Protein AF-A0A529NCW1-F1 (afdb_monomer_lite)

Foldseek 3Di:
DVVVVVVVVVVVVCVCVVDPDPDDPDAAEEEEEDEPVCVVVLVVVCVVCVVRYHYDYFYQQQVRQVVSLVCLLVVRHQAYEYPDNCLCVCVVPVHRRHHDPCRCVSCVVNVHHYD

Structure (mmCIF, N/CA/C/O backbone):
data_AF-A0A529NCW1-F1
#
_entry.id   AF-A0A529NCW1-F1
#
loop_
_atom_site.group_PDB
_atom_site.id
_atom_site.type_symbol
_atom_site.label_atom_id
_atom_site.label_alt_id
_atom_site.label_comp_id
_atom_site.label_asym_id
_atom_site.label_entity_id
_atom_site.label_seq_id
_atom_site.pdbx_PDB_ins_code
_atom_site.Cartn_x
_atom_site.Cartn_y
_atom_site.Cartn_z
_atom_site.occupancy
_atom_site.B_iso_or_equiv
_atom_site.auth_seq_id
_atom_site.auth_comp_id
_atom_site.auth_asym_id
_atom_site.auth_atom_id
_atom_site.pdbx_PDB_model_num
ATOM 1 N N . LEU A 1 1 ? 23.669 25.566 -15.312 1.00 85.44 1 LEU A N 1
ATOM 2 C CA . LEU A 1 1 ? 23.060 24.587 -14.383 1.00 85.44 1 LEU A CA 1
ATOM 3 C C . LEU A 1 1 ? 21.764 23.987 -14.944 1.00 85.44 1 LEU A C 1
ATOM 5 O O . LEU A 1 1 ? 21.766 22.805 -15.257 1.00 85.44 1 LEU A O 1
ATOM 9 N N . SER A 1 2 ? 20.706 24.777 -15.174 1.00 94.81 2 SER A N 1
ATOM 10 C CA . SER A 1 2 ? 19.401 24.284 -15.672 1.00 94.81 2 SER A CA 1
ATOM 11 C C . SER A 1 2 ? 19.465 23.498 -16.990 1.00 94.81 2 SER A C 1
ATOM 13 O O . SER A 1 2 ? 18.833 22.455 -17.098 1.00 94.81 2 SER A O 1
ATOM 15 N N . ARG A 1 3 ? 20.274 23.935 -17.970 1.00 97.19 3 ARG A N 1
ATOM 16 C CA . ARG A 1 3 ? 20.443 23.232 -19.261 1.00 97.19 3 ARG A CA 1
ATOM 17 C C . ARG A 1 3 ? 20.909 21.780 -19.097 1.00 97.19 3 ARG A C 1
ATOM 19 O O . ARG A 1 3 ? 20.419 20.915 -19.808 1.00 97.19 3 ARG A O 1
ATOM 26 N N . ILE A 1 4 ? 21.823 21.522 -18.159 1.00 98.12 4 ILE A N 1
ATOM 27 C CA . ILE A 1 4 ? 22.354 20.175 -17.891 1.00 98.12 4 ILE A CA 1
ATOM 28 C C . ILE A 1 4 ? 21.283 19.322 -17.202 1.00 98.12 4 ILE A C 1
ATOM 30 O O . ILE A 1 4 ? 21.029 18.199 -17.623 1.00 98.12 4 ILE A O 1
ATOM 34 N N . VAL A 1 5 ? 20.605 19.878 -16.191 1.00 98.19 5 VAL A N 1
ATOM 35 C CA . VAL A 1 5 ? 19.536 19.180 -15.455 1.00 98.19 5 VAL A CA 1
ATOM 36 C C . VAL A 1 5 ? 18.390 18.783 -16.387 1.00 98.19 5 VAL A C 1
ATOM 38 O O . VAL A 1 5 ? 17.978 17.627 -16.397 1.00 98.19 5 VAL A O 1
ATOM 41 N N . LEU A 1 6 ? 17.912 19.717 -17.213 1.00 98.31 6 LEU A N 1
ATOM 42 C CA . LEU A 1 6 ? 16.820 19.457 -18.151 1.00 98.31 6 LEU A CA 1
ATOM 43 C C . LEU A 1 6 ? 17.233 18.503 -19.274 1.00 98.31 6 LEU A C 1
ATOM 45 O O . LEU A 1 6 ? 16.424 17.676 -19.681 1.00 98.31 6 LEU A O 1
ATOM 49 N N . HIS A 1 7 ? 18.481 18.573 -19.746 1.00 98.12 7 HIS A N 1
ATOM 50 C CA . HIS A 1 7 ? 18.987 17.610 -20.721 1.00 98.12 7 HIS A CA 1
ATOM 51 C C . HIS A 1 7 ? 18.978 16.188 -20.149 1.00 98.12 7 HIS A C 1
ATOM 53 O O . HIS A 1 7 ? 18.430 15.288 -20.778 1.00 98.12 7 HIS A O 1
ATOM 59 N N . ASN A 1 8 ? 19.504 15.990 -18.938 1.00 98.12 8 ASN A N 1
ATOM 60 C CA . ASN A 1 8 ? 19.526 14.672 -18.301 1.00 98.12 8 ASN A CA 1
ATOM 61 C C . ASN A 1 8 ? 18.110 14.144 -18.030 1.00 98.12 8 ASN A C 1
ATOM 63 O O . ASN A 1 8 ? 17.840 12.972 -18.277 1.00 98.12 8 ASN A O 1
ATOM 67 N N . ALA A 1 9 ? 17.190 15.008 -17.588 1.00 98.12 9 ALA A N 1
ATOM 68 C CA . ALA A 1 9 ? 15.786 14.642 -17.413 1.00 98.12 9 ALA A CA 1
ATOM 69 C C . ALA A 1 9 ? 15.136 14.219 -18.742 1.00 98.12 9 ALA A C 1
ATOM 71 O O . ALA A 1 9 ? 14.464 13.192 -18.797 1.00 98.12 9 ALA A O 1
ATOM 72 N N . ALA A 1 10 ? 15.382 14.961 -19.827 1.00 98.19 10 ALA A N 1
ATOM 73 C CA . ALA A 1 10 ? 14.874 14.617 -21.152 1.00 98.19 10 ALA A CA 1
ATOM 74 C C . ALA A 1 10 ? 15.433 13.277 -21.652 1.00 98.19 10 ALA A C 1
ATOM 76 O O . ALA A 1 10 ? 14.674 12.471 -22.182 1.00 98.19 10 ALA A O 1
ATOM 77 N N . GLN A 1 11 ? 16.726 13.005 -21.441 1.00 98.12 11 GLN A N 1
ATOM 78 C CA . GLN A 1 11 ? 17.328 11.715 -21.794 1.00 98.12 11 GLN A CA 1
ATOM 79 C C . GLN A 1 11 ? 16.725 10.562 -20.985 1.00 98.12 11 GLN A C 1
ATOM 81 O O . GLN A 1 11 ? 16.398 9.527 -21.561 1.00 98.12 11 GLN A O 1
ATOM 86 N N . ALA A 1 12 ? 16.507 10.747 -19.679 1.00 97.31 12 ALA A N 1
ATOM 87 C CA . ALA A 1 12 ? 15.863 9.740 -18.837 1.00 97.31 12 ALA A CA 1
ATOM 88 C C . ALA A 1 12 ? 14.437 9.423 -19.318 1.00 97.31 12 ALA A C 1
ATOM 90 O O . ALA A 1 12 ? 14.085 8.256 -19.483 1.00 97.31 12 ALA A O 1
ATOM 91 N N . ILE A 1 13 ? 13.635 10.454 -19.610 1.00 97.44 13 ILE A N 1
ATOM 92 C CA . ILE A 1 13 ? 12.271 10.288 -20.134 1.00 97.44 13 ILE A CA 1
ATOM 93 C C . ILE A 1 13 ? 12.300 9.602 -21.502 1.00 97.44 13 ILE A C 1
ATOM 95 O O . ILE A 1 13 ? 11.580 8.630 -21.710 1.00 97.44 13 ILE A O 1
ATOM 99 N N . SER A 1 14 ? 13.157 10.066 -22.416 1.00 97.50 14 SER A N 1
ATOM 100 C CA . SER A 1 14 ? 13.302 9.490 -23.757 1.00 97.50 14 SER A CA 1
ATOM 101 C C . SER A 1 14 ? 13.692 8.010 -23.696 1.00 97.50 14 SER A C 1
ATOM 103 O O . SER A 1 14 ? 13.126 7.191 -24.414 1.00 97.50 14 SER A O 1
ATOM 105 N N . GLY A 1 15 ? 14.600 7.644 -22.786 1.00 96.19 15 GLY A N 1
ATOM 106 C CA . GLY A 1 15 ? 15.000 6.258 -22.556 1.00 96.19 15 GLY A CA 1
ATOM 107 C C . GLY A 1 15 ? 13.857 5.375 -22.050 1.00 96.19 15 GLY A C 1
ATOM 108 O O . GLY A 1 15 ? 13.643 4.300 -22.610 1.00 96.19 15 GLY A O 1
ATOM 109 N N . MET A 1 16 ? 13.103 5.835 -21.040 1.00 95.88 16 MET A N 1
ATOM 110 C CA . MET A 1 16 ? 11.955 5.099 -20.484 1.00 95.88 16 MET A CA 1
ATOM 111 C C . MET A 1 16 ? 10.820 4.924 -21.502 1.00 95.88 16 MET A C 1
ATOM 113 O O . MET A 1 16 ? 10.203 3.865 -21.553 1.00 95.88 16 MET A O 1
ATOM 117 N N . VAL A 1 17 ? 10.549 5.951 -22.318 1.00 95.75 17 VAL A N 1
ATOM 118 C CA . VAL A 1 17 ? 9.498 5.913 -23.349 1.00 95.75 17 VAL A CA 1
ATOM 119 C C . VAL A 1 17 ? 9.921 5.066 -24.549 1.00 95.75 17 VAL A C 1
ATOM 121 O O . VAL A 1 17 ? 9.102 4.335 -25.098 1.00 95.75 17 VAL A O 1
ATOM 124 N N . GLY A 1 18 ? 11.187 5.154 -24.964 1.00 96.44 18 GLY A N 1
ATOM 125 C CA . GLY A 1 18 ? 11.705 4.422 -26.119 1.00 96.44 18 GLY A CA 1
ATOM 126 C C . GLY A 1 18 ? 11.892 2.924 -25.876 1.00 96.44 18 GLY A C 1
ATOM 127 O O . GLY A 1 18 ? 11.871 2.156 -26.831 1.00 96.44 18 GLY A O 1
ATOM 128 N N . ASN A 1 19 ? 12.057 2.504 -24.617 1.00 92.69 19 ASN A N 1
ATOM 129 C CA . ASN A 1 19 ? 12.263 1.105 -24.238 1.00 92.69 19 ASN A CA 1
ATOM 130 C C . ASN A 1 19 ? 11.351 0.725 -23.058 1.00 92.69 19 ASN A C 1
ATOM 132 O O . ASN A 1 19 ? 11.846 0.531 -21.943 1.00 92.69 19 ASN A O 1
ATOM 136 N N . PRO A 1 20 ? 10.022 0.648 -23.261 1.00 87.75 20 PRO A N 1
ATOM 137 C CA . PRO A 1 20 ? 9.116 0.252 -22.195 1.00 87.75 20 PRO A CA 1
ATOM 138 C C . PRO A 1 20 ? 9.440 -1.172 -21.732 1.00 87.75 20 PRO A C 1
ATOM 140 O O . PRO A 1 20 ? 9.762 -2.046 -22.541 1.00 87.75 20 PRO A O 1
ATOM 143 N N . ALA A 1 21 ? 9.343 -1.412 -20.423 1.00 84.62 21 ALA A N 1
ATOM 144 C CA . ALA A 1 21 ? 9.458 -2.763 -19.894 1.00 84.62 21 ALA A CA 1
ATOM 145 C C . ALA A 1 21 ? 8.344 -3.647 -20.490 1.00 84.62 21 ALA A C 1
ATOM 147 O O . ALA A 1 21 ? 7.213 -3.172 -20.648 1.00 84.62 21 ALA A O 1
ATOM 148 N N . PRO A 1 22 ? 8.633 -4.918 -20.824 1.00 81.88 22 PRO A N 1
ATOM 149 C CA . PRO A 1 22 ? 7.593 -5.841 -21.254 1.00 81.88 22 PRO A CA 1
ATOM 150 C C . PRO A 1 22 ? 6.542 -5.995 -20.148 1.00 81.88 22 PRO A C 1
ATOM 152 O O . PRO A 1 22 ? 6.859 -5.891 -18.960 1.00 81.88 22 PRO A O 1
ATOM 155 N N . SER A 1 23 ? 5.290 -6.249 -20.543 1.00 73.38 23 SER A N 1
ATOM 156 C CA . SER A 1 23 ? 4.243 -6.615 -19.587 1.00 73.38 23 SER A CA 1
ATOM 157 C C . SER A 1 23 ? 4.713 -7.849 -18.821 1.00 73.38 23 SER A C 1
ATOM 159 O O . SER A 1 23 ? 5.114 -8.842 -19.428 1.00 73.38 23 SER A O 1
ATOM 161 N N . ALA A 1 24 ? 4.776 -7.746 -17.497 1.00 67.50 24 ALA A N 1
ATOM 162 C CA . ALA A 1 24 ? 5.274 -8.831 -16.676 1.00 67.50 24 ALA A CA 1
ATOM 163 C C . ALA A 1 24 ? 4.222 -9.948 -16.607 1.00 67.50 24 ALA A C 1
ATOM 165 O O . ALA A 1 24 ? 3.107 -9.698 -16.151 1.00 67.50 24 ALA A O 1
ATOM 166 N N . ASP A 1 25 ? 4.608 -11.185 -16.938 1.00 70.00 25 ASP A N 1
ATOM 167 C CA . ASP A 1 25 ? 3.884 -12.419 -16.574 1.00 70.00 25 ASP A CA 1
ATOM 168 C C . ASP A 1 25 ? 4.028 -12.701 -15.058 1.00 70.00 25 ASP A C 1
ATOM 170 O O . ASP A 1 25 ? 4.442 -13.775 -14.615 1.00 70.00 25 ASP A O 1
ATOM 174 N N . GLY A 1 26 ? 3.798 -11.670 -14.244 1.00 83.38 26 GLY A N 1
ATOM 175 C CA . GLY A 1 26 ? 3.990 -11.675 -12.801 1.00 83.38 26 GLY A CA 1
ATOM 176 C C . GLY A 1 26 ? 2.802 -12.262 -12.045 1.00 83.38 26 GLY A C 1
ATOM 177 O O . GLY A 1 26 ? 1.715 -12.469 -12.584 1.00 83.38 26 GLY A O 1
ATOM 178 N N . LYS A 1 27 ? 3.007 -12.510 -10.748 1.00 93.88 27 LYS A N 1
ATOM 179 C CA . LYS A 1 27 ? 1.916 -12.893 -9.847 1.00 93.88 27 LYS A CA 1
ATOM 180 C C . LYS A 1 27 ? 0.908 -11.741 -9.747 1.00 93.88 27 LYS A C 1
ATOM 182 O O . LYS A 1 27 ? 1.341 -10.591 -9.685 1.00 93.88 27 LYS A O 1
ATOM 187 N N . PRO A 1 28 ? -0.405 -12.018 -9.676 1.00 95.88 28 PRO A N 1
ATOM 188 C CA . PRO A 1 28 ? -1.395 -10.981 -9.405 1.00 95.88 28 PRO A CA 1
ATOM 189 C C . PRO A 1 28 ? -1.067 -10.243 -8.100 1.00 95.88 28 PRO A C 1
ATOM 191 O O . PRO A 1 28 ? -0.752 -10.873 -7.086 1.00 95.88 28 PRO A O 1
ATOM 194 N N . SER A 1 29 ? -1.140 -8.913 -8.122 1.00 97.00 29 SER A N 1
ATOM 195 C CA . SER A 1 29 ? -0.782 -8.083 -6.969 1.00 97.00 29 SER A CA 1
ATOM 196 C C . SER A 1 29 ? -1.946 -7.933 -5.988 1.00 97.00 29 SER A C 1
ATOM 198 O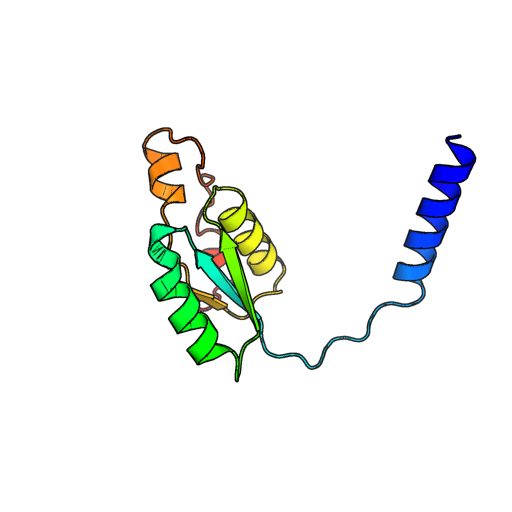 O . SER A 1 29 ? -3.080 -7.681 -6.393 1.00 97.00 29 SER A O 1
ATOM 200 N N . LEU A 1 30 ? -1.671 -8.048 -4.690 1.00 98.50 30 LEU A N 1
ATOM 201 C CA . LEU A 1 30 ? -2.622 -7.783 -3.607 1.00 98.50 30 LEU A CA 1
ATOM 202 C C . LEU A 1 30 ? -2.177 -6.562 -2.810 1.00 98.50 30 LEU A C 1
ATOM 204 O O . LEU A 1 30 ? -1.002 -6.455 -2.464 1.00 98.50 30 LEU A O 1
ATOM 208 N N . GLY A 1 31 ? -3.112 -5.674 -2.476 1.00 98.56 31 GLY A N 1
ATOM 209 C CA . GLY A 1 31 ? -2.864 -4.578 -1.540 1.00 98.56 31 GLY A CA 1
ATOM 210 C C . GLY A 1 31 ? -3.228 -4.969 -0.114 1.00 98.56 31 GLY A C 1
ATOM 211 O O . GLY A 1 31 ? -4.340 -5.427 0.119 1.00 98.56 31 GLY A O 1
ATOM 212 N N . LEU A 1 32 ? -2.310 -4.796 0.837 1.00 98.81 32 LEU A N 1
ATOM 213 C CA . LEU A 1 32 ? -2.545 -5.070 2.253 1.00 98.81 32 LEU A CA 1
ATOM 214 C C . LEU A 1 32 ? -2.283 -3.816 3.080 1.00 98.81 32 LEU A C 1
ATOM 216 O O . LEU A 1 32 ? -1.212 -3.225 2.951 1.00 98.81 32 LEU A O 1
ATOM 220 N N . THR A 1 33 ? -3.199 -3.422 3.961 1.00 98.81 33 THR A N 1
ATOM 221 C CA . THR A 1 33 ? -2.931 -2.327 4.909 1.00 98.81 33 THR A CA 1
ATOM 222 C C . THR A 1 33 ? -2.298 -2.846 6.193 1.00 98.81 33 THR A C 1
ATOM 224 O O . THR A 1 33 ? -2.571 -3.956 6.643 1.00 98.81 33 THR A O 1
ATOM 227 N N . MET A 1 34 ? -1.397 -2.050 6.768 1.00 98.56 34 MET A N 1
ATOM 228 C CA . MET A 1 34 ? -0.608 -2.422 7.938 1.00 98.56 34 MET A CA 1
ATOM 229 C C . MET A 1 34 ? -0.309 -1.212 8.816 1.00 98.56 34 MET A C 1
ATOM 231 O O . MET A 1 34 ? -0.081 -0.108 8.342 1.00 98.56 34 MET A O 1
ATOM 235 N N . PHE A 1 35 ? -0.228 -1.440 10.115 1.00 97.94 35 PHE A N 1
ATOM 236 C CA . PHE A 1 35 ? 0.397 -0.554 11.091 1.00 97.94 35 PHE A CA 1
ATOM 237 C C . PHE A 1 35 ? 1.252 -1.382 12.052 1.00 97.94 35 PHE A C 1
ATOM 239 O O . PHE A 1 35 ? 1.032 -2.591 12.169 1.00 97.94 35 PHE A O 1
ATOM 246 N N . GLY A 1 36 ? 2.172 -0.750 12.787 1.00 98.06 36 GLY A N 1
ATOM 247 C CA . GLY A 1 36 ? 3.126 -1.457 13.656 1.00 98.06 36 GLY A CA 1
ATOM 248 C C . GLY A 1 36 ? 2.492 -2.486 14.608 1.00 98.06 36 GLY A C 1
ATOM 249 O O . GLY A 1 36 ? 3.044 -3.563 14.815 1.00 98.06 36 GLY A O 1
ATOM 250 N N . VAL A 1 37 ? 1.292 -2.194 15.126 1.00 98.19 37 VAL A N 1
ATOM 251 C CA . VAL A 1 37 ? 0.530 -3.082 16.031 1.00 98.19 37 VAL A CA 1
ATOM 252 C C . VAL A 1 37 ? -0.165 -4.257 15.326 1.00 98.19 37 VAL A C 1
ATOM 254 O O . VAL A 1 37 ? -0.559 -5.220 15.971 1.00 98.19 37 VAL A O 1
ATOM 257 N N . THR A 1 38 ? -0.298 -4.195 14.002 1.00 98.62 38 THR A N 1
ATOM 258 C CA . THR A 1 38 ? -0.900 -5.238 13.148 1.00 98.62 38 THR A CA 1
ATOM 259 C C . THR A 1 38 ? 0.131 -5.999 12.312 1.00 98.62 38 THR A C 1
ATOM 261 O O . THR A 1 38 ? -0.230 -6.965 11.643 1.00 98.62 38 THR A O 1
ATOM 264 N N . THR A 1 39 ? 1.413 -5.614 12.370 1.00 98.44 39 THR A N 1
ATOM 265 C CA . THR A 1 39 ? 2.505 -6.255 11.620 1.00 98.44 39 THR A CA 1
ATOM 266 C C . THR A 1 39 ? 2.493 -7.783 11.724 1.00 98.44 39 THR A C 1
ATOM 268 O O . THR A 1 39 ? 2.575 -8.417 10.677 1.00 98.44 39 THR A O 1
ATOM 271 N N . PRO A 1 40 ? 2.323 -8.416 12.907 1.00 98.75 40 PRO A N 1
ATOM 272 C CA . PRO A 1 40 ? 2.314 -9.879 12.982 1.00 98.75 40 PRO A CA 1
ATOM 273 C C . PRO A 1 40 ? 1.215 -10.526 12.125 1.00 98.75 40 PRO A C 1
ATOM 275 O O . PRO A 1 40 ? 1.460 -11.541 11.479 1.00 98.75 40 PRO A O 1
ATOM 278 N N . CYS A 1 41 ? 0.022 -9.922 12.084 1.00 98.69 41 CYS A N 1
ATOM 279 C CA . CYS A 1 41 ? -1.099 -10.407 11.281 1.00 98.69 41 CYS A CA 1
ATOM 280 C C . CYS A 1 41 ? -0.817 -10.242 9.783 1.00 98.69 41 CYS A C 1
ATOM 282 O O . CYS A 1 41 ? -0.920 -11.207 9.026 1.00 98.69 41 CYS A O 1
ATOM 284 N N . VAL A 1 42 ? -0.393 -9.047 9.363 1.00 98.69 42 VAL A N 1
ATOM 285 C CA . VAL A 1 42 ? -0.149 -8.750 7.944 1.00 98.69 42 VAL A CA 1
ATOM 286 C C . VAL A 1 42 ? 1.014 -9.569 7.390 1.00 98.69 42 VAL A C 1
ATOM 288 O O . VAL A 1 42 ? 0.905 -10.103 6.289 1.00 98.69 42 VAL A O 1
ATOM 291 N N . THR A 1 43 ? 2.097 -9.734 8.155 1.00 98.50 43 THR A N 1
ATOM 292 C CA . THR A 1 43 ? 3.228 -10.582 7.755 1.00 98.50 43 THR A CA 1
ATOM 293 C C . THR A 1 43 ? 2.788 -12.030 7.562 1.00 98.50 43 THR A C 1
ATOM 295 O O . THR A 1 43 ? 3.113 -12.624 6.540 1.00 98.50 43 THR A O 1
ATOM 298 N N . ALA A 1 44 ? 1.990 -12.585 8.482 1.00 98.75 44 ALA A N 1
ATOM 299 C CA . ALA A 1 44 ? 1.491 -13.953 8.352 1.00 98.75 44 ALA A CA 1
ATOM 300 C C . ALA A 1 44 ? 0.618 -14.143 7.098 1.00 98.75 44 ALA A C 1
ATOM 302 O O . ALA A 1 44 ? 0.762 -15.142 6.393 1.00 98.75 44 ALA A O 1
ATOM 303 N N . ILE A 1 45 ? -0.255 -13.177 6.789 1.00 98.62 45 ILE A N 1
ATOM 304 C CA . ILE A 1 45 ? -1.083 -13.199 5.573 1.00 98.62 45 ILE A CA 1
ATOM 305 C C . ILE A 1 45 ? -0.201 -13.123 4.321 1.00 98.62 45 ILE A C 1
ATOM 307 O O . ILE A 1 45 ? -0.360 -13.931 3.404 1.00 98.62 45 ILE A O 1
ATOM 311 N N . ALA A 1 46 ? 0.746 -12.182 4.283 1.00 98.31 46 ALA A N 1
ATOM 312 C CA . ALA A 1 46 ? 1.646 -12.006 3.149 1.00 98.31 46 ALA A CA 1
ATOM 313 C C . ALA A 1 46 ? 2.493 -13.264 2.900 1.00 98.31 46 ALA A C 1
ATOM 315 O O . ALA A 1 46 ? 2.573 -13.736 1.767 1.00 98.31 46 ALA A O 1
ATOM 316 N N . ASP A 1 47 ? 3.062 -13.865 3.947 1.00 98.44 47 ASP A N 1
ATOM 317 C CA . ASP A 1 47 ? 3.848 -15.096 3.829 1.00 98.44 47 ASP A CA 1
ATOM 318 C C . ASP A 1 47 ? 3.007 -16.290 3.367 1.00 98.44 47 ASP A C 1
ATOM 320 O O . ASP A 1 47 ? 3.491 -17.117 2.592 1.00 98.44 47 ASP A O 1
ATOM 324 N N . HIS A 1 48 ? 1.739 -16.370 3.775 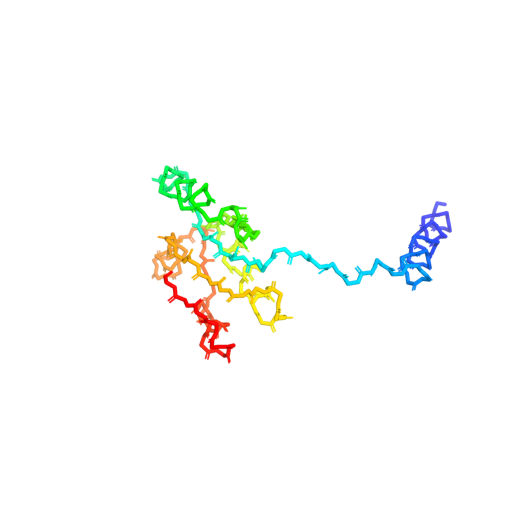1.00 98.44 48 HIS A N 1
ATOM 325 C CA . HIS A 1 48 ? 0.833 -17.419 3.311 1.00 98.44 48 HIS A CA 1
ATOM 326 C C . HIS A 1 48 ? 0.493 -17.281 1.817 1.00 98.44 48 HIS A C 1
ATOM 328 O O . HIS A 1 48 ? 0.352 -18.279 1.110 1.00 98.44 48 HIS A O 1
ATOM 334 N N . LEU A 1 49 ? 0.388 -16.047 1.316 1.00 98.00 49 LEU A N 1
ATOM 335 C CA . LEU A 1 49 ? -0.065 -15.758 -0.047 1.00 98.00 49 LEU A CA 1
ATOM 336 C C . LEU A 1 49 ? 1.074 -15.547 -1.056 1.00 98.00 49 LEU A C 1
ATOM 338 O O . LEU A 1 49 ? 0.840 -15.687 -2.259 1.00 98.00 49 LEU A O 1
ATOM 342 N N . ARG A 1 50 ? 2.314 -15.296 -0.606 1.00 96.56 50 ARG A N 1
ATOM 343 C CA . ARG A 1 50 ? 3.465 -14.950 -1.471 1.00 96.56 50 ARG A CA 1
ATOM 344 C C . ARG A 1 50 ? 3.784 -15.969 -2.559 1.00 96.56 50 ARG A C 1
ATOM 346 O O . ARG A 1 50 ? 4.479 -15.647 -3.523 1.00 96.56 50 ARG A O 1
ATOM 353 N N . ALA A 1 51 ? 3.372 -17.229 -2.390 1.00 96.56 51 ALA A N 1
ATOM 354 C CA . ALA A 1 51 ? 3.581 -18.266 -3.396 1.00 96.56 51 ALA A CA 1
ATOM 355 C C . ALA A 1 51 ? 2.794 -17.955 -4.678 1.00 96.56 51 ALA A C 1
ATOM 357 O O . ALA A 1 51 ? 3.334 -18.140 -5.768 1.00 96.56 51 ALA A O 1
ATOM 358 N N . ASN A 1 52 ? 1.599 -17.376 -4.539 1.00 97.00 52 ASN A N 1
ATOM 359 C CA . ASN A 1 52 ? 0.636 -17.180 -5.624 1.00 97.00 52 ASN A CA 1
ATOM 360 C C . ASN A 1 52 ? 0.398 -15.704 -5.971 1.00 97.00 52 ASN A C 1
ATOM 362 O O . ASN A 1 52 ? -0.004 -15.412 -7.092 1.00 97.00 52 ASN A O 1
ATOM 366 N N . TYR A 1 53 ? 0.676 -14.788 -5.043 1.00 97.81 53 TYR A N 1
ATOM 367 C CA . TYR A 1 53 ? 0.419 -13.356 -5.188 1.00 97.81 53 TYR A CA 1
ATOM 368 C C . TYR A 1 53 ? 1.675 -12.525 -4.929 1.00 97.81 53 TYR A C 1
ATOM 370 O O . TYR A 1 53 ? 2.585 -12.957 -4.216 1.00 97.81 53 TYR A O 1
ATOM 378 N N . ASP A 1 54 ? 1.703 -11.324 -5.500 1.00 96.88 54 ASP A N 1
ATOM 379 C CA . ASP A 1 54 ? 2.650 -10.274 -5.130 1.00 96.88 54 ASP A CA 1
ATOM 380 C C . ASP A 1 54 ? 2.011 -9.367 -4.065 1.00 96.88 54 ASP A C 1
ATOM 382 O O . ASP A 1 54 ? 1.094 -8.596 -4.347 1.00 96.88 54 ASP A O 1
ATOM 386 N N . CYS A 1 55 ? 2.422 -9.521 -2.806 1.00 97.81 55 CYS A N 1
ATOM 387 C CA . CYS A 1 55 ? 1.794 -8.849 -1.669 1.00 97.81 55 CYS A CA 1
ATOM 388 C C . CYS A 1 55 ? 2.431 -7.476 -1.415 1.00 97.81 55 CYS A C 1
ATOM 390 O O . CYS A 1 55 ? 3.519 -7.374 -0.848 1.00 97.81 55 CYS A O 1
ATOM 392 N N . MET A 1 56 ? 1.715 -6.412 -1.774 1.00 98.12 56 MET A N 1
ATOM 393 C CA . MET A 1 56 ? 2.115 -5.026 -1.551 1.00 98.12 56 MET A CA 1
ATOM 394 C C . MET A 1 56 ? 1.558 -4.521 -0.217 1.00 98.12 56 MET A C 1
ATOM 396 O O . MET A 1 56 ? 0.348 -4.367 -0.059 1.00 98.12 56 MET A O 1
ATOM 400 N N . VAL A 1 57 ? 2.439 -4.240 0.745 1.00 98.50 57 VAL A N 1
ATOM 401 C CA . VAL A 1 57 ? 2.050 -3.756 2.079 1.00 98.50 57 VAL A CA 1
ATOM 402 C C . VAL A 1 57 ? 2.097 -2.229 2.138 1.00 98.50 57 VAL A C 1
ATOM 404 O O . VAL A 1 57 ? 3.123 -1.614 1.849 1.00 98.50 57 VAL A O 1
ATOM 407 N N . PHE A 1 58 ? 1.000 -1.615 2.574 1.00 98.69 58 PHE A N 1
ATOM 408 C CA . PHE A 1 58 ? 0.822 -0.174 2.702 1.00 98.69 58 PHE A CA 1
ATOM 409 C C . PHE A 1 58 ? 0.676 0.213 4.168 1.00 98.69 58 PHE A C 1
ATOM 411 O O . PHE A 1 58 ? -0.195 -0.282 4.881 1.00 98.69 58 PHE A O 1
ATOM 418 N N . HIS A 1 59 ? 1.518 1.135 4.623 1.00 98.44 59 HIS A N 1
ATOM 419 C CA . HIS A 1 59 ? 1.448 1.621 5.993 1.00 98.44 59 HIS A CA 1
ATOM 420 C C . HIS A 1 59 ? 0.263 2.586 6.171 1.00 98.44 59 HIS A C 1
ATOM 422 O O . HIS A 1 59 ? 0.183 3.590 5.468 1.00 98.44 59 HIS A O 1
ATOM 428 N N . ALA A 1 60 ? -0.642 2.301 7.105 1.00 98.44 60 ALA A N 1
ATOM 429 C CA . ALA A 1 60 ? -1.927 2.973 7.302 1.00 98.44 60 ALA A CA 1
ATOM 430 C C . ALA A 1 60 ? -1.783 4.361 7.971 1.00 98.44 60 ALA A C 1
ATOM 432 O O . ALA A 1 60 ? -2.267 4.598 9.074 1.00 98.44 60 ALA A O 1
ATOM 433 N N . THR A 1 61 ? -1.058 5.274 7.314 1.00 98.06 61 THR A N 1
ATOM 434 C CA . THR A 1 61 ? -0.765 6.657 7.749 1.00 98.06 61 THR A CA 1
ATOM 435 C C . THR A 1 61 ? -1.583 7.720 7.004 1.00 98.06 61 THR A C 1
ATOM 437 O O . THR A 1 61 ? -1.139 8.854 6.817 1.00 98.06 61 THR A O 1
ATOM 440 N N . GLY A 1 62 ? -2.727 7.346 6.447 1.00 97.25 62 GLY A N 1
ATOM 441 C CA . GLY A 1 62 ? -3.554 8.145 5.547 1.00 97.25 62 GLY A CA 1
ATOM 442 C C . GLY A 1 62 ? -3.023 8.118 4.113 1.00 97.25 62 GLY A C 1
ATOM 443 O O . GLY A 1 62 ? -3.761 7.878 3.157 1.00 97.25 62 GLY A O 1
ATOM 444 N N . THR A 1 63 ? -1.722 8.356 3.927 1.00 97.94 63 THR A N 1
ATOM 445 C CA . THR A 1 63 ? -1.065 8.270 2.611 1.00 97.94 63 THR A CA 1
ATOM 446 C C . THR A 1 63 ? -1.003 6.846 2.069 1.00 97.94 63 THR A C 1
ATOM 448 O O . THR A 1 63 ? -1.121 6.672 0.854 1.00 97.94 63 THR A O 1
ATOM 451 N N . GLY A 1 64 ? -0.836 5.839 2.931 1.00 98.31 64 GLY A N 1
ATOM 452 C CA . GLY A 1 64 ? -0.765 4.442 2.510 1.00 98.31 64 GLY A CA 1
ATOM 453 C C . GLY A 1 64 ? -2.084 3.948 1.941 1.00 98.31 64 GLY A C 1
ATOM 454 O O . GLY A 1 64 ? -2.089 3.504 0.794 1.00 98.31 64 GLY A O 1
ATOM 455 N N . GLY A 1 65 ? -3.199 4.124 2.663 1.00 98.25 65 GLY A N 1
ATOM 456 C CA . GLY A 1 65 ? -4.525 3.760 2.158 1.00 98.25 65 GLY A CA 1
ATOM 457 C C . GLY A 1 65 ? -4.860 4.461 0.842 1.00 98.25 65 GLY A C 1
ATOM 458 O O . GLY A 1 65 ? -5.262 3.812 -0.120 1.00 98.25 65 GLY A O 1
ATOM 459 N N . ARG A 1 66 ? -4.570 5.766 0.723 1.00 98.25 66 ARG A N 1
ATOM 460 C CA . ARG A 1 66 ? -4.757 6.500 -0.546 1.00 98.25 66 ARG A CA 1
ATOM 461 C C . ARG A 1 66 ? -3.893 5.976 -1.690 1.00 98.25 66 ARG A C 1
ATOM 463 O O . ARG A 1 66 ? -4.309 6.028 -2.843 1.00 98.25 66 ARG A O 1
ATOM 470 N N . THR A 1 67 ? -2.669 5.541 -1.406 1.00 98.44 67 THR A N 1
ATOM 471 C CA . THR A 1 67 ? -1.776 4.998 -2.439 1.00 98.44 67 THR A CA 1
ATOM 472 C C . THR A 1 67 ? -2.274 3.636 -2.908 1.00 98.44 67 THR A C 1
ATOM 474 O O 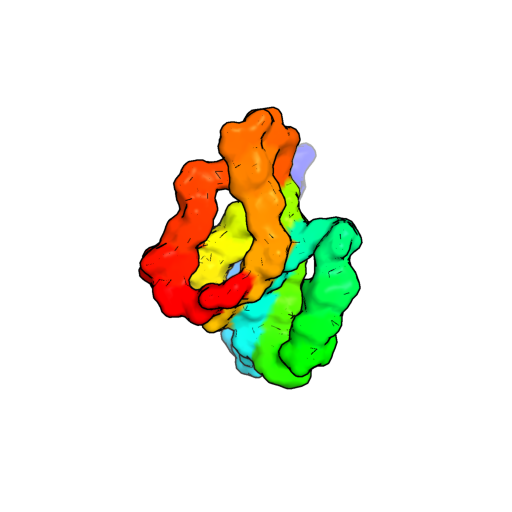. THR A 1 67 ? -2.347 3.406 -4.112 1.00 98.44 67 THR A O 1
ATOM 477 N N . MET A 1 68 ? -2.690 2.778 -1.974 1.00 98.62 68 MET A N 1
ATOM 478 C CA . MET A 1 68 ? -3.324 1.495 -2.275 1.00 98.62 68 MET A CA 1
ATOM 479 C C . MET A 1 68 ? -4.575 1.681 -3.145 1.00 98.62 68 MET A C 1
ATOM 481 O O . MET A 1 68 ? -4.703 1.045 -4.188 1.00 98.62 68 MET A O 1
ATOM 485 N N . GLU A 1 69 ? -5.466 2.601 -2.771 1.00 98.50 69 GLU A N 1
ATOM 486 C CA . GLU A 1 69 ? -6.697 2.873 -3.522 1.00 98.50 69 GLU A CA 1
ATOM 487 C C .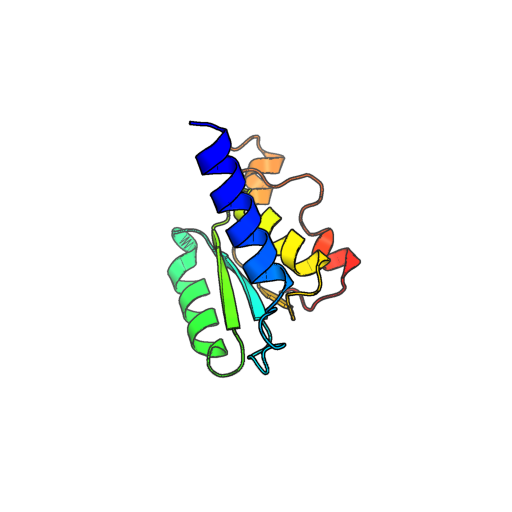 GLU A 1 69 ? -6.436 3.453 -4.916 1.00 98.50 69 GLU A C 1
ATOM 489 O O . GLU A 1 69 ? -7.116 3.080 -5.867 1.00 98.50 69 GLU A O 1
ATOM 494 N N . LYS A 1 70 ? -5.403 4.286 -5.090 1.00 98.25 70 LYS A N 1
ATOM 495 C CA . LYS A 1 70 ? -4.994 4.756 -6.425 1.00 98.25 70 LYS A CA 1
ATOM 496 C C . LYS A 1 70 ? -4.530 3.618 -7.331 1.00 98.25 70 LYS A C 1
ATOM 498 O O . LYS A 1 70 ? -4.810 3.644 -8.529 1.00 98.25 70 LYS A O 1
ATOM 503 N N . LEU A 1 71 ? -3.812 2.636 -6.784 1.00 98.00 71 LEU A N 1
ATOM 504 C CA . LEU A 1 71 ? -3.399 1.452 -7.542 1.00 98.00 71 LEU A CA 1
ATO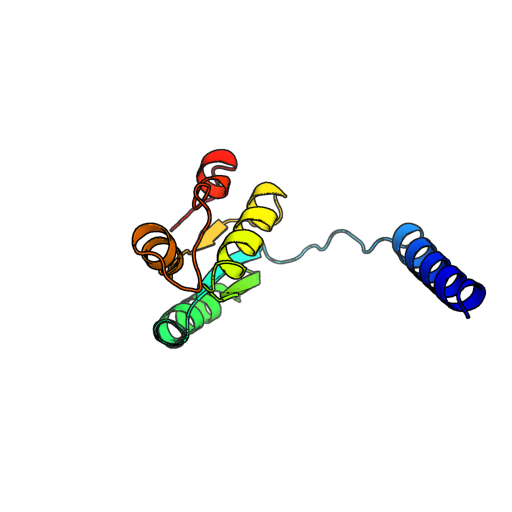M 505 C C . LEU A 1 71 ? -4.604 0.571 -7.892 1.00 98.00 71 LEU A C 1
ATOM 507 O O . LEU A 1 71 ? -4.679 0.076 -9.016 1.00 98.00 71 LEU A O 1
ATOM 511 N N . ALA A 1 72 ? -5.571 0.446 -6.978 1.00 97.88 72 ALA A N 1
ATOM 512 C CA . ALA A 1 72 ? -6.842 -0.222 -7.243 1.00 97.88 72 ALA A CA 1
ATOM 513 C C . ALA A 1 72 ? -7.623 0.455 -8.383 1.00 97.88 72 ALA A C 1
ATOM 515 O O . ALA A 1 72 ? -7.974 -0.211 -9.353 1.00 97.88 72 ALA A O 1
ATOM 516 N N . ASP A 1 73 ? -7.824 1.777 -8.322 1.00 98.06 73 ASP A N 1
ATOM 517 C CA . ASP A 1 73 ? -8.503 2.552 -9.376 1.00 98.06 73 ASP A CA 1
ATOM 518 C C . ASP A 1 73 ? -7.766 2.471 -10.729 1.00 98.06 73 ASP A C 1
ATOM 520 O O . ASP A 1 73 ? -8.390 2.557 -11.784 1.00 98.06 73 ASP A O 1
ATOM 524 N N . SER A 1 74 ? -6.444 2.264 -10.712 1.00 96.94 74 SER A N 1
ATOM 525 C CA . SER A 1 74 ? -5.627 2.086 -11.923 1.00 96.94 74 SER A CA 1
ATOM 526 C C . SER A 1 74 ? -5.659 0.655 -12.482 1.00 96.94 74 SER A C 1
ATOM 528 O O . SER A 1 74 ? -4.984 0.380 -13.471 1.00 96.94 74 SER A O 1
ATOM 530 N N . GLY A 1 75 ? -6.398 -0.268 -11.853 1.00 95.56 75 GLY A N 1
ATOM 531 C CA . GLY A 1 75 ? -6.475 -1.674 -12.263 1.00 95.56 75 GLY A CA 1
ATOM 532 C C . GLY A 1 75 ? -5.183 -2.464 -12.032 1.00 95.56 75 GLY A C 1
ATOM 533 O O . GLY A 1 75 ? -4.982 -3.501 -12.656 1.00 95.56 75 GLY A O 1
ATOM 534 N N . LEU A 1 76 ? -4.296 -1.974 -11.159 1.00 95.31 76 LEU A N 1
ATOM 535 C CA . LEU A 1 76 ? -2.993 -2.590 -10.883 1.00 95.31 76 LEU A CA 1
ATOM 536 C C . LEU A 1 76 ? -3.034 -3.596 -9.724 1.00 95.31 76 LEU A C 1
ATOM 538 O O . LEU A 1 76 ? -2.033 -4.252 -9.453 1.00 95.31 76 LEU A O 1
ATOM 542 N N . LEU A 1 77 ? -4.170 -3.718 -9.034 1.00 97.19 77 LEU A N 1
ATOM 543 C CA . LEU A 1 77 ? -4.381 -4.690 -7.962 1.00 97.19 77 LEU A CA 1
ATOM 544 C C . LEU A 1 77 ? -5.442 -5.712 -8.373 1.00 97.19 77 LEU A C 1
ATOM 546 O O . LEU A 1 77 ? -6.461 -5.358 -8.958 1.00 97.19 77 LEU A O 1
ATOM 550 N N . ALA A 1 78 ? -5.219 -6.972 -8.012 1.00 97.19 78 ALA A N 1
ATOM 551 C CA . ALA A 1 78 ? -6.171 -8.068 -8.172 1.00 97.19 78 ALA A CA 1
ATOM 552 C C . ALA A 1 78 ? -7.121 -8.216 -6.968 1.00 97.19 78 ALA A C 1
ATOM 554 O O . ALA A 1 78 ? -8.134 -8.905 -7.066 1.00 97.19 78 ALA A O 1
ATOM 555 N N . GLY A 1 79 ? -6.805 -7.584 -5.836 1.00 98.25 79 GLY A N 1
ATOM 556 C CA . GLY A 1 79 ? -7.605 -7.622 -4.615 1.00 98.25 79 GLY A CA 1
ATOM 557 C C . GLY A 1 79 ? -6.979 -6.810 -3.483 1.00 98.25 79 GLY A C 1
ATOM 558 O O . GLY A 1 79 ? -5.821 -6.388 -3.566 1.00 98.25 79 GLY A O 1
ATOM 559 N N . ILE A 1 80 ? -7.763 -6.588 -2.430 1.00 98.75 80 ILE A N 1
ATOM 560 C CA . ILE A 1 80 ? -7.383 -5.813 -1.248 1.00 98.75 80 ILE A CA 1
ATOM 561 C C . ILE A 1 80 ? -7.676 -6.633 0.013 1.00 98.75 80 ILE A C 1
ATOM 563 O O . ILE A 1 80 ? -8.740 -7.238 0.129 1.00 98.75 80 ILE A O 1
ATOM 567 N N . ILE A 1 81 ? -6.732 -6.628 0.952 1.00 98.75 81 ILE A N 1
ATOM 568 C CA . ILE A 1 81 ? -6.888 -7.146 2.313 1.00 98.75 81 ILE A CA 1
ATOM 569 C C . ILE A 1 81 ? -6.611 -5.985 3.279 1.00 98.75 81 ILE A C 1
ATOM 571 O O . ILE A 1 81 ? -5.467 -5.692 3.634 1.00 98.75 81 ILE A O 1
ATOM 575 N N . ASP A 1 82 ? -7.657 -5.273 3.671 1.00 98.44 82 ASP A N 1
ATOM 576 C CA . ASP A 1 82 ? -7.585 -4.023 4.423 1.00 98.44 82 ASP A CA 1
ATOM 577 C C . ASP A 1 82 ? -7.674 -4.273 5.938 1.00 98.44 82 ASP A C 1
ATOM 579 O O . ASP A 1 82 ? -8.610 -3.860 6.620 1.00 98.44 82 ASP A O 1
ATOM 583 N N . ILE A 1 83 ? -6.677 -4.982 6.475 1.00 98.50 83 ILE A N 1
ATOM 584 C CA . ILE A 1 83 ? -6.617 -5.384 7.891 1.00 98.50 83 ILE A CA 1
ATOM 585 C C . ILE A 1 83 ? -6.589 -4.183 8.842 1.00 98.50 83 ILE A C 1
ATOM 587 O O . ILE A 1 83 ? -7.113 -4.252 9.957 1.00 98.50 83 ILE A O 1
ATOM 591 N N . THR A 1 84 ? -5.963 -3.082 8.428 1.00 98.56 84 THR A N 1
ATOM 592 C CA . THR A 1 84 ? -5.650 -1.961 9.313 1.00 98.56 84 THR A CA 1
ATOM 593 C C . THR A 1 84 ? -6.330 -0.677 8.857 1.00 98.56 84 THR A C 1
ATOM 595 O O . THR A 1 84 ? -5.709 0.239 8.320 1.00 98.56 84 THR A O 1
ATOM 598 N N . THR A 1 85 ? -7.619 -0.560 9.172 1.00 98.44 85 THR A N 1
ATOM 599 C CA . THR A 1 85 ? -8.474 0.587 8.819 1.00 98.44 85 THR A CA 1
ATOM 600 C C . THR A 1 85 ? -8.358 1.781 9.779 1.00 98.44 85 THR A C 1
ATOM 602 O O . THR A 1 85 ? -9.266 2.609 9.860 1.00 98.44 85 THR A O 1
ATOM 605 N N . THR A 1 86 ? -7.254 1.900 10.528 1.00 98.38 86 THR A N 1
ATOM 606 C CA . THR A 1 86 ? -7.083 2.932 11.575 1.00 98.38 86 THR A CA 1
ATOM 607 C C . THR A 1 86 ? -7.189 4.365 11.046 1.00 98.38 86 THR A C 1
ATOM 609 O O . THR A 1 86 ? -7.589 5.264 11.777 1.00 98.38 86 THR A O 1
ATOM 612 N N . GLU A 1 87 ? -6.900 4.578 9.761 1.00 98.50 87 GLU A N 1
ATOM 613 C CA . GLU A 1 87 ? -7.018 5.876 9.086 1.00 98.50 87 GLU A CA 1
ATOM 614 C C . GLU A 1 87 ? -8.457 6.437 9.132 1.00 98.50 87 GLU A C 1
ATOM 616 O O . GLU A 1 87 ? -8.651 7.652 9.064 1.00 98.50 87 GLU A O 1
ATOM 621 N N . VAL A 1 88 ? -9.474 5.570 9.259 1.00 98.56 88 VAL A N 1
ATOM 622 C CA . VAL A 1 88 ? -10.882 5.972 9.432 1.00 98.56 88 VAL A CA 1
ATOM 623 C C . VAL A 1 88 ? -11.108 6.597 10.804 1.00 98.56 88 VAL A C 1
ATOM 625 O O . VAL A 1 88 ? -11.800 7.607 10.904 1.00 98.56 88 VAL A O 1
ATOM 628 N N . CYS A 1 89 ? -10.506 6.040 11.857 1.00 98.06 89 CYS A N 1
ATOM 629 C CA . CYS A 1 89 ? -10.585 6.618 13.197 1.00 98.06 89 CYS A CA 1
ATOM 630 C C . CYS A 1 89 ? -9.987 8.028 13.200 1.00 98.06 89 CYS A C 1
ATOM 632 O O . CYS A 1 89 ? -10.617 8.963 13.692 1.00 98.06 89 CYS A O 1
ATOM 634 N N . ASP A 1 90 ? -8.822 8.201 12.577 1.00 98.31 90 ASP A N 1
ATOM 635 C CA . ASP A 1 90 ? -8.187 9.512 12.456 1.00 98.31 90 ASP A CA 1
ATOM 636 C C . ASP A 1 90 ? -9.063 10.500 11.669 1.00 98.31 90 ASP A C 1
ATOM 638 O O . ASP A 1 90 ? -9.180 11.658 12.062 1.00 98.31 90 ASP A O 1
ATOM 642 N N . LEU A 1 91 ? -9.746 10.060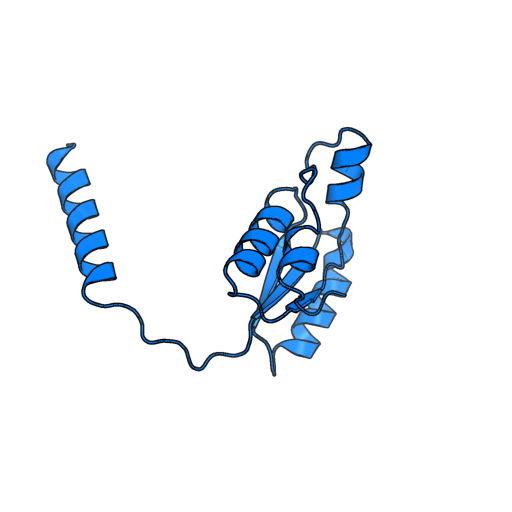 10.607 1.00 98.25 91 LEU A N 1
ATOM 643 C CA . LEU A 1 91 ? -10.693 10.912 9.880 1.00 98.25 91 LEU A CA 1
ATOM 644 C C . LEU A 1 91 ? -11.887 11.340 10.751 1.00 98.25 91 LEU A C 1
ATOM 646 O O . LEU A 1 91 ? -12.279 12.506 10.720 1.00 98.25 91 LEU A O 1
ATOM 650 N N . LEU A 1 92 ? -12.472 10.414 11.513 1.00 98.25 92 LEU A N 1
ATOM 651 C CA . LEU A 1 92 ? -13.676 10.670 12.310 1.00 98.25 92 LEU A CA 1
ATOM 652 C C . LEU A 1 92 ? -13.405 11.509 13.563 1.00 98.25 92 LEU A C 1
ATOM 654 O O . LEU A 1 92 ? -14.281 12.257 13.994 1.00 98.25 92 LEU A O 1
ATOM 658 N N . PHE A 1 93 ? -12.209 11.395 14.142 1.00 98.19 93 PHE A N 1
ATOM 659 C CA . PHE A 1 93 ? -11.879 12.000 15.435 1.00 98.19 93 PHE A CA 1
ATOM 660 C C . PHE A 1 93 ? -10.775 13.065 15.367 1.00 98.19 93 PHE A C 1
ATOM 662 O O . PHE A 1 93 ? -10.326 13.543 16.407 1.00 98.19 93 PHE A O 1
ATOM 669 N N . GLY A 1 94 ? -10.354 13.474 14.165 1.00 96.75 94 GLY A N 1
ATOM 670 C CA . GLY A 1 94 ? -9.361 14.538 13.981 1.00 96.75 94 GLY A CA 1
ATOM 671 C C . GLY A 1 94 ? -7.930 14.113 14.321 1.00 96.75 94 GLY A C 1
ATOM 672 O O . GLY A 1 94 ? -7.164 14.897 14.878 1.00 96.75 94 GLY A O 1
ATOM 673 N N . GLY A 1 95 ? -7.583 12.864 14.013 1.00 97.12 95 GLY A N 1
ATOM 674 C CA . GLY A 1 95 ? -6.230 12.334 14.144 1.00 97.12 95 GLY A CA 1
ATOM 675 C C . GLY A 1 95 ? -5.243 12.924 13.128 1.00 97.12 95 GLY A C 1
ATOM 676 O O . GLY A 1 95 ? -5.600 13.698 12.238 1.00 97.12 95 GLY A O 1
ATOM 677 N N . VAL A 1 96 ? -3.966 12.567 13.278 1.00 97.56 96 VAL A N 1
ATOM 678 C CA . VAL A 1 96 ? -2.846 13.138 12.500 1.00 97.56 96 VAL A CA 1
ATOM 679 C C . VAL A 1 96 ? -2.655 12.421 11.161 1.00 97.56 96 VAL A C 1
ATOM 681 O O . VAL A 1 96 ? -2.100 12.987 10.219 1.00 97.56 96 VAL A O 1
ATOM 684 N N . LEU A 1 97 ? -3.133 11.184 11.057 1.00 97.44 97 LEU A N 1
ATOM 685 C CA . LEU A 1 97 ? -2.940 10.291 9.923 1.00 97.44 97 LEU A CA 1
ATOM 686 C C . LEU A 1 97 ? -4.279 9.907 9.257 1.00 97.44 97 LEU A C 1
ATOM 688 O O . LEU A 1 97 ? -4.535 8.721 9.031 1.00 97.44 97 LEU A O 1
ATOM 692 N N . PRO A 1 98 ? -5.161 10.875 8.931 1.00 98.25 98 PRO A N 1
ATOM 693 C CA . PRO A 1 98 ? -6.508 10.568 8.487 1.00 98.25 98 PRO A CA 1
ATOM 694 C C . PRO A 1 98 ? -6.539 10.030 7.057 1.00 98.25 98 PRO A C 1
ATOM 696 O O . PRO A 1 98 ? -5.791 10.447 6.157 1.00 98.25 98 PRO A O 1
ATOM 699 N N . ALA A 1 99 ? -7.499 9.142 6.836 1.00 98.12 99 ALA A N 1
ATOM 700 C CA . ALA A 1 99 ? -8.021 8.858 5.515 1.00 98.12 99 ALA A CA 1
ATOM 701 C C . ALA A 1 99 ? -8.714 10.099 4.918 1.00 98.12 99 ALA A C 1
ATOM 703 O O . ALA A 1 99 ? -8.929 11.114 5.576 1.00 98.12 99 ALA A O 1
ATOM 704 N N . THR A 1 100 ? -9.079 10.023 3.641 1.00 97.69 100 THR A N 1
ATOM 705 C CA . THR A 1 100 ? -9.994 10.989 3.015 1.00 97.69 100 THR A CA 1
ATOM 706 C C . THR A 1 100 ? -11.436 10.505 3.102 1.00 97.69 100 THR A C 1
ATOM 708 O O . THR A 1 100 ? -11.679 9.324 3.324 1.00 97.69 100 THR A O 1
ATOM 711 N N . GLN A 1 101 ? -12.396 11.393 2.833 1.00 97.81 101 GLN A N 1
ATOM 712 C CA . GLN A 1 101 ? -13.822 11.040 2.761 1.00 97.81 101 GLN A CA 1
ATOM 713 C C . GLN A 1 101 ? -14.141 9.969 1.698 1.00 97.81 101 GLN A C 1
ATOM 715 O O . GLN A 1 101 ? -15.156 9.297 1.805 1.00 97.81 101 GLN A O 1
ATOM 720 N N . ASP A 1 102 ? -13.272 9.783 0.696 1.00 97.81 102 ASP A N 1
ATOM 721 C CA . ASP A 1 102 ? -13.404 8.729 -0.326 1.00 97.81 102 ASP A CA 1
ATOM 722 C C . ASP A 1 102 ? -12.847 7.360 0.116 1.00 97.81 102 ASP A C 1
ATOM 724 O O . ASP A 1 102 ? -12.748 6.462 -0.712 1.00 97.81 102 ASP A O 1
ATOM 728 N N . ARG A 1 103 ? -12.445 7.165 1.384 1.00 98.25 103 ARG A N 1
ATOM 729 C CA . ARG A 1 103 ? -11.912 5.863 1.831 1.00 98.25 103 ARG A CA 1
ATOM 730 C C . ARG A 1 103 ? -12.919 4.752 1.532 1.00 98.25 103 ARG A C 1
ATOM 732 O O . ARG A 1 103 ? -14.108 4.900 1.801 1.00 98.25 103 ARG A O 1
ATOM 739 N N . PHE A 1 104 ? -12.417 3.653 0.979 1.00 98.06 104 PHE A N 1
ATOM 740 C CA . PHE A 1 104 ? -13.140 2.500 0.430 1.00 98.06 104 PHE A CA 1
ATOM 741 C C . PHE A 1 104 ? -13.835 2.747 -0.918 1.00 98.06 104 PHE A C 1
ATOM 743 O O . PHE A 1 104 ? -14.328 1.805 -1.547 1.00 98.06 104 PHE A O 1
ATOM 750 N N . GLY A 1 105 ? -13.830 3.984 -1.420 1.00 97.75 105 GLY A N 1
ATOM 751 C CA . GLY A 1 105 ? -14.453 4.365 -2.683 1.00 97.75 105 GLY A CA 1
ATOM 752 C C . GLY A 1 105 ? -13.863 3.616 -3.874 1.00 97.75 105 GLY A C 1
ATOM 753 O O . GLY A 1 105 ? -14.615 3.110 -4.708 1.00 97.75 105 GLY A O 1
ATOM 754 N N . ALA A 1 106 ? -12.537 3.461 -3.925 1.00 97.75 106 ALA A N 1
ATOM 755 C CA . ALA A 1 106 ? -11.877 2.728 -5.006 1.00 97.75 106 ALA A CA 1
ATOM 756 C C . ALA A 1 106 ? -12.319 1.259 -5.060 1.00 97.75 106 ALA A C 1
ATOM 758 O O . ALA A 1 106 ? -12.636 0.748 -6.133 1.00 97.75 106 ALA A O 1
ATOM 759 N N . ALA A 1 107 ? -12.437 0.586 -3.910 1.00 96.44 107 ALA A N 1
ATOM 760 C CA . ALA A 1 107 ? -12.946 -0.785 -3.846 1.00 96.44 107 ALA A CA 1
ATOM 761 C C . ALA A 1 107 ? -14.404 -0.865 -4.338 1.00 96.44 107 ALA A C 1
ATOM 763 O O . ALA A 1 107 ? -14.756 -1.728 -5.145 1.00 96.44 107 ALA A O 1
ATOM 764 N N . ALA A 1 108 ? -15.247 0.090 -3.932 1.00 96.81 108 ALA A N 1
ATOM 765 C CA . ALA A 1 108 ? -16.641 0.154 -4.362 1.00 96.81 108 ALA A CA 1
ATOM 766 C C . ALA A 1 108 ? -16.800 0.409 -5.873 1.00 96.81 108 ALA A C 1
ATOM 768 O O . ALA A 1 108 ? -17.726 -0.142 -6.479 1.00 96.81 108 ALA A O 1
ATOM 769 N N . ARG A 1 109 ? -15.923 1.223 -6.476 1.00 97.88 109 ARG A N 1
ATOM 770 C CA . ARG A 1 109 ? -15.904 1.526 -7.918 1.00 97.88 109 ARG A CA 1
ATOM 771 C C . ARG A 1 109 ? -15.372 0.360 -8.746 1.00 97.88 109 ARG A C 1
ATOM 773 O O . ARG A 1 109 ? -16.006 -0.030 -9.720 1.00 97.88 109 ARG A O 1
ATOM 780 N N . THR A 1 110 ? -14.232 -0.193 -8.343 1.00 97.88 110 THR A N 1
ATOM 781 C CA . THR A 1 110 ? -13.502 -1.228 -9.095 1.00 97.88 110 THR A CA 1
ATOM 782 C C . THR A 1 110 ? -14.100 -2.622 -8.936 1.00 97.88 110 THR A C 1
ATOM 784 O O . THR A 1 110 ? -13.873 -3.476 -9.786 1.00 97.88 110 THR A O 1
ATOM 787 N N . LYS A 1 111 ? -14.880 -2.857 -7.868 1.00 97.62 111 LYS A N 1
ATOM 788 C CA . LYS A 1 111 ? -15.444 -4.173 -7.512 1.00 97.62 111 LYS A CA 1
ATOM 789 C C . LYS A 1 111 ? -14.380 -5.250 -7.289 1.00 97.62 111 LYS A C 1
ATOM 791 O O . LYS A 1 111 ? -14.683 -6.438 -7.400 1.00 97.62 111 LYS A O 1
ATOM 796 N N . LEU A 1 112 ? -13.152 -4.846 -6.964 1.00 97.50 112 LEU A N 1
ATOM 797 C CA . LEU A 1 112 ? -12.111 -5.785 -6.570 1.00 97.50 112 LEU A CA 1
ATOM 798 C C . LEU A 1 112 ? -12.549 -6.575 -5.328 1.00 97.50 112 LEU A C 1
ATOM 800 O O . LEU A 1 112 ? -13.216 -6.009 -4.455 1.00 97.50 112 LEU A O 1
ATOM 804 N N . PRO A 1 113 ? -12.156 -7.857 -5.218 1.00 98.06 113 PRO A N 1
ATOM 805 C CA . PRO A 1 113 ? -12.271 -8.592 -3.969 1.00 98.06 113 PRO A CA 1
ATOM 806 C C . PRO A 1 113 ? -11.639 -7.786 -2.834 1.00 98.06 113 PRO A C 1
ATOM 808 O O . PRO A 1 113 ? -10.488 -7.353 -2.938 1.00 98.06 113 PRO A O 1
ATOM 811 N N . TYR A 1 114 ? -12.413 -7.575 -1.778 1.00 98.25 114 TYR A N 1
ATOM 812 C CA . TYR A 1 114 ? -12.039 -6.755 -0.636 1.00 98.25 114 TYR A CA 1
ATOM 813 C C . TYR A 1 114 ? -12.379 -7.521 0.638 1.00 98.25 114 TYR A C 1
ATOM 815 O O . TYR A 1 114 ? -13.521 -7.963 0.800 1.00 98.25 114 TYR A O 1
ATOM 823 N N . VAL A 1 115 ? -11.389 -7.678 1.514 1.00 97.31 115 VAL A N 1
ATOM 824 C CA . VAL A 1 115 ? -11.513 -8.315 2.833 1.00 97.31 115 VAL A CA 1
ATOM 825 C C . VAL A 1 115 ? -11.002 -7.365 3.895 1.00 97.31 115 VAL A C 1
ATOM 827 O O . VAL A 1 115 ? -9.882 -6.850 3.702 1.00 97.31 115 VAL A O 1
#

Sequence (115 aa):
LSRIVLHNAAQAISGMVGNPAPSADGKPSLGLTMFGVTTPCVTAIADHLRANYDCMVFHATGTGGRTMEKLADSGLLAGIIDITTTEVCDLLFGGVLPATQDRFGAAARTKLPYV

pLDDT: mean 96.47, std 5.18, range [67.5, 98.81]

Secondary structure (DSSP, 8-state):
-HHHHHHHHHHHHHHHHHSPPPPP-PPPEEEEEE-TTTHHHHHHHHHHHTTTSEEEEEETTTHHHHHHHHHHHTT--SEEE----HHHHHHHHT-SSPPPTTTTHHHHHH---B-

Radius of gyration: 17.7 Å; chains: 1; bounding box: 40×43×42 Å